Protein AF-A0A3R7UWZ6-F1 (afdb_monomer)

Mean predicted aligned error: 12.04 Å

Solvent-accessible surface area (backbone atoms only — not comparable to full-atom values): 6850 Å² total; per-residue (Å²): 144,82,76,77,69,68,66,61,61,61,59,57,57,68,73,66,72,68,88,62,82,71,84,81,62,72,84,72,69,67,70,98,52,57,39,71,66,34,53,50,52,52,51,55,51,36,73,78,38,60,86,50,48,64,61,57,47,57,48,57,73,64,68,46,27,38,26,38,58,84,63,39,49,63,46,51,50,51,66,76,65,61,57,86,91,47,68,58,68,60,52,52,49,46,43,68,72,46,54,76,34,54,40,50,47,62,61,69,70,74,105

Structure (mmCIF, N/CA/C/O backbone):
data_AF-A0A3R7UWZ6-F1
#
_entry.id   AF-A0A3R7UWZ6-F1
#
loop_
_atom_site.group_PDB
_atom_site.id
_atom_site.type_symbol
_atom_site.label_atom_id
_atom_site.label_alt_id
_atom_site.label_comp_id
_atom_site.label_asym_id
_atom_site.label_entity_id
_atom_site.label_seq_id
_atom_site.pdbx_PDB_ins_code
_atom_site.Cartn_x
_atom_site.Cartn_y
_atom_site.Cartn_z
_atom_site.occupancy
_atom_site.B_iso_or_equiv
_atom_site.auth_seq_id
_atom_site.auth_comp_id
_atom_site.auth_asym_id
_atom_site.auth_atom_id
_atom_site.pdbx_PDB_model_num
ATOM 1 N N . MET A 1 1 ? 25.481 -9.610 57.482 1.00 51.66 1 MET A N 1
ATOM 2 C CA . MET A 1 1 ? 24.125 -9.780 56.902 1.00 51.66 1 MET A CA 1
ATOM 3 C C . MET A 1 1 ? 23.502 -8.422 56.529 1.00 51.66 1 MET A C 1
ATOM 5 O O . MET A 1 1 ? 22.492 -8.040 57.097 1.00 51.66 1 MET A O 1
ATOM 9 N N . ARG A 1 2 ? 24.106 -7.634 55.622 1.00 45.78 2 ARG A N 1
ATOM 10 C CA . ARG A 1 2 ? 23.562 -6.315 55.199 1.00 45.78 2 ARG A CA 1
ATOM 11 C C . ARG A 1 2 ? 23.763 -5.993 53.707 1.00 45.78 2 ARG A C 1
ATOM 13 O O . ARG A 1 2 ? 23.462 -4.893 53.274 1.00 45.78 2 ARG A O 1
ATOM 20 N N . ILE A 1 3 ? 24.240 -6.958 52.916 1.00 51.81 3 ILE A N 1
ATOM 21 C CA . ILE A 1 3 ? 24.570 -6.769 51.489 1.00 51.81 3 ILE A CA 1
ATOM 22 C C . ILE A 1 3 ? 23.508 -7.399 50.564 1.00 51.81 3 ILE A C 1
ATOM 24 O O . ILE A 1 3 ? 23.543 -7.209 49.356 1.00 51.81 3 ILE A O 1
ATOM 28 N N . LEU A 1 4 ? 22.495 -8.083 51.114 1.00 46.97 4 LEU A N 1
ATOM 29 C CA . LEU A 1 4 ? 21.479 -8.773 50.306 1.00 46.97 4 LEU A CA 1
ATOM 30 C C . LEU A 1 4 ? 20.267 -7.915 49.894 1.00 46.97 4 LEU A C 1
ATOM 32 O O . LEU A 1 4 ? 19.478 -8.355 49.069 1.00 46.97 4 LEU A O 1
ATOM 36 N N . ILE A 1 5 ? 20.105 -6.700 50.427 1.00 49.38 5 ILE A N 1
ATOM 37 C CA . ILE A 1 5 ? 18.895 -5.887 50.179 1.00 49.38 5 ILE A CA 1
ATOM 38 C C . ILE A 1 5 ? 19.074 -4.926 48.987 1.00 49.38 5 ILE A C 1
ATOM 40 O O . ILE A 1 5 ? 18.097 -4.483 48.393 1.00 49.38 5 ILE A O 1
ATOM 44 N N . PHE A 1 6 ? 20.311 -4.661 48.554 1.00 44.12 6 PHE A N 1
ATOM 45 C CA . PHE A 1 6 ? 20.575 -3.716 47.460 1.00 44.12 6 PHE A CA 1
ATOM 46 C C . PHE A 1 6 ? 20.443 -4.304 46.049 1.00 44.12 6 PHE A C 1
ATOM 48 O O . PHE A 1 6 ? 20.282 -3.554 45.092 1.00 44.12 6 PHE A O 1
ATOM 55 N N . PHE A 1 7 ? 20.463 -5.631 45.897 1.00 44.78 7 PHE A N 1
ATOM 56 C CA . PHE A 1 7 ? 20.348 -6.256 44.573 1.00 44.78 7 PHE A CA 1
ATOM 57 C C . PHE A 1 7 ? 18.903 -6.525 44.138 1.00 44.78 7 PHE A C 1
ATOM 59 O O . PHE A 1 7 ? 18.652 -6.697 42.948 1.00 44.78 7 PHE A O 1
ATOM 66 N N . ILE A 1 8 ? 17.938 -6.483 45.062 1.00 49.56 8 ILE A N 1
ATOM 67 C CA . ILE A 1 8 ? 16.518 -6.664 44.724 1.00 49.56 8 ILE A CA 1
ATOM 68 C C . ILE A 1 8 ? 15.889 -5.342 44.250 1.00 49.56 8 ILE A C 1
ATOM 70 O O . ILE A 1 8 ? 15.007 -5.361 43.396 1.00 49.56 8 ILE A O 1
ATOM 74 N N . SER A 1 9 ? 16.385 -4.178 44.688 1.00 48.28 9 SER A N 1
ATOM 75 C CA . SER A 1 9 ? 15.870 -2.881 44.215 1.00 48.28 9 SER A CA 1
ATOM 76 C C . SER A 1 9 ? 16.338 -2.514 42.801 1.00 48.28 9 SER A C 1
ATOM 78 O O . SER A 1 9 ? 15.628 -1.805 42.087 1.00 48.28 9 SER A O 1
ATOM 80 N N . PHE A 1 10 ? 17.486 -3.034 42.349 1.00 44.16 10 PHE A N 1
ATOM 81 C CA . PHE A 1 10 ? 17.999 -2.752 41.003 1.00 44.16 10 PHE A CA 1
ATOM 82 C C . PHE A 1 10 ? 17.308 -3.573 39.901 1.00 44.16 10 PHE A C 1
ATOM 84 O O . PHE A 1 10 ? 17.299 -3.161 38.741 1.00 44.16 10 PHE A O 1
ATOM 91 N N . PHE A 1 11 ? 16.676 -4.701 40.249 1.00 43.81 11 PHE A N 1
ATOM 92 C CA . PHE A 1 11 ? 15.948 -5.525 39.278 1.00 43.81 11 PHE A CA 1
ATOM 93 C C . PHE A 1 11 ? 14.493 -5.086 39.056 1.00 43.81 11 PHE A C 1
ATOM 95 O O . PHE A 1 11 ? 13.957 -5.313 37.973 1.00 43.81 11 PHE A O 1
ATOM 102 N N . VAL A 1 12 ? 13.870 -4.377 40.006 1.00 45.94 12 VAL A N 1
ATOM 103 C CA . VAL A 1 12 ? 12.510 -3.836 39.808 1.00 45.94 12 VAL A CA 1
ATOM 104 C C . VAL A 1 12 ? 12.524 -2.567 38.943 1.00 45.94 12 VAL A C 1
ATOM 106 O O . VAL A 1 12 ? 11.586 -2.321 38.187 1.00 45.94 12 VAL A O 1
ATOM 109 N N . PHE A 1 13 ? 13.621 -1.801 38.930 1.00 41.09 13 PHE A N 1
ATOM 110 C CA . PHE A 1 13 ? 13.719 -0.611 38.072 1.00 41.09 13 PHE A CA 1
ATOM 111 C C . PHE A 1 13 ? 13.854 -0.922 36.576 1.00 41.09 13 PHE A C 1
ATOM 113 O O . PHE A 1 13 ? 13.513 -0.073 35.751 1.00 41.09 13 PHE A O 1
ATOM 120 N N . LYS A 1 14 ? 14.277 -2.136 36.195 1.00 37.34 14 LYS A N 1
ATOM 121 C CA . LYS A 1 14 ? 14.337 -2.526 34.776 1.00 37.34 14 LYS A CA 1
ATOM 122 C C . LYS A 1 14 ? 12.977 -2.917 34.187 1.00 37.34 14 LYS A C 1
ATOM 124 O O . LYS A 1 14 ? 12.863 -2.983 32.970 1.00 37.34 14 LYS A O 1
ATOM 129 N N . ILE A 1 15 ? 11.951 -3.114 35.021 1.00 46.00 15 ILE A N 1
ATOM 130 C CA . ILE A 1 15 ? 10.579 -3.405 34.568 1.00 46.00 15 ILE A CA 1
ATOM 131 C C . ILE A 1 15 ? 9.786 -2.108 34.305 1.00 46.00 15 ILE A C 1
ATOM 133 O O . ILE A 1 15 ? 8.840 -2.115 33.525 1.00 46.00 15 ILE A O 1
ATOM 137 N N . CYS A 1 16 ? 10.214 -0.966 34.856 1.00 38.94 16 CYS A N 1
ATOM 138 C CA . CYS A 1 16 ? 9.534 0.323 34.663 1.00 38.94 16 CYS A CA 1
ATOM 139 C C . CYS A 1 16 ? 10.126 1.216 33.561 1.00 38.94 16 CYS A C 1
ATOM 141 O O . CYS A 1 16 ? 9.563 2.275 33.277 1.00 38.94 16 CYS A O 1
ATOM 143 N N . TYR A 1 17 ? 11.221 0.821 32.904 1.00 39.28 17 TYR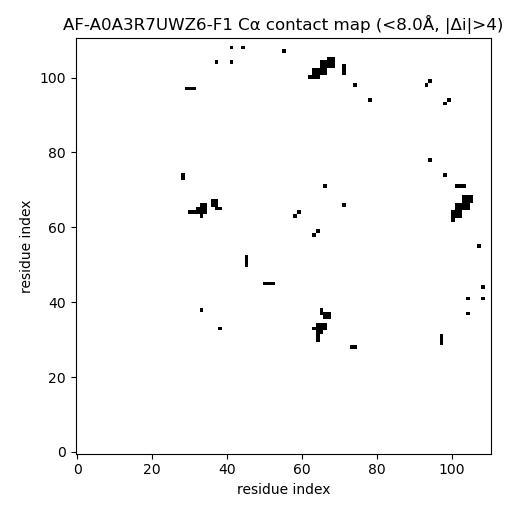 A N 1
ATOM 144 C CA . TYR A 1 17 ? 11.713 1.580 31.757 1.00 39.28 17 TYR A CA 1
ATOM 145 C C . TYR A 1 17 ? 10.929 1.216 30.496 1.00 39.28 17 TYR A C 1
ATOM 147 O O . TYR A 1 17 ? 11.254 0.293 29.754 1.00 39.28 17 TYR A O 1
ATOM 155 N N . CYS A 1 18 ? 9.915 2.051 30.277 1.00 41.47 18 CYS A N 1
ATOM 156 C CA . CYS A 1 18 ? 9.266 2.331 29.004 1.00 41.47 18 CYS A CA 1
ATOM 157 C C . CYS A 1 18 ? 8.072 1.445 28.629 1.00 41.47 18 CYS A C 1
ATOM 159 O O . CYS A 1 18 ? 7.869 1.122 27.462 1.00 41.47 18 CYS A O 1
ATOM 161 N N . GLN A 1 19 ? 7.130 1.296 29.566 1.00 38.75 19 GLN A N 1
ATOM 162 C CA . GLN A 1 19 ? 5.757 1.683 29.221 1.00 38.75 19 GLN A CA 1
ATOM 163 C C . GLN A 1 19 ? 5.723 3.194 28.938 1.00 38.75 19 GLN A C 1
ATOM 165 O O . GLN A 1 19 ? 5.380 4.019 29.778 1.00 38.75 19 GLN A O 1
ATOM 170 N N . LYS A 1 20 ? 6.101 3.562 27.718 1.00 30.91 20 LYS A N 1
ATOM 171 C CA . LYS A 1 20 ? 5.487 4.690 27.026 1.00 30.91 20 LYS A CA 1
ATOM 172 C C . LYS A 1 20 ? 5.000 4.129 25.706 1.00 30.91 20 LYS A C 1
ATOM 174 O O . LYS A 1 20 ? 5.643 4.273 24.674 1.00 30.91 20 LYS A O 1
ATOM 179 N N . ILE A 1 21 ? 3.853 3.456 25.773 1.00 38.03 21 ILE A N 1
ATOM 180 C CA . ILE A 1 21 ? 2.921 3.468 24.652 1.00 38.03 21 ILE A CA 1
ATOM 181 C C . ILE A 1 21 ? 2.630 4.952 24.464 1.00 38.03 21 ILE A C 1
ATOM 183 O O . ILE A 1 21 ? 1.897 5.541 25.252 1.00 38.03 21 ILE A O 1
ATOM 187 N N . THR A 1 22 ? 3.341 5.594 23.544 1.00 35.44 22 THR A N 1
ATOM 188 C CA . THR A 1 22 ? 3.090 6.978 23.169 1.00 35.44 22 THR A CA 1
ATOM 189 C C . THR A 1 22 ? 1.649 7.043 22.682 1.00 35.44 22 THR A C 1
ATOM 191 O O . THR A 1 22 ? 1.343 6.453 21.642 1.00 35.44 22 THR A O 1
ATOM 194 N N . PRO A 1 23 ? 0.737 7.724 23.395 1.00 39.62 23 PRO A N 1
ATOM 195 C CA . PRO A 1 23 ? -0.529 8.049 22.791 1.00 39.62 23 PRO A CA 1
ATOM 196 C C . PRO A 1 23 ? -0.261 9.190 21.806 1.00 39.62 23 PRO A C 1
ATOM 198 O O . PRO A 1 23 ? 0.439 10.151 22.129 1.00 39.62 23 PRO A O 1
ATOM 201 N N . ASN A 1 24 ? -0.860 9.062 20.621 1.00 37.66 24 ASN A N 1
ATOM 202 C CA . ASN A 1 24 ? -0.972 10.065 19.559 1.00 37.66 24 ASN A CA 1
ATOM 203 C C . ASN A 1 24 ? -0.022 9.938 18.345 1.00 37.66 24 ASN A C 1
ATOM 205 O O . ASN A 1 24 ? 0.571 10.914 17.895 1.00 37.66 24 ASN A O 1
ATOM 209 N N . ASN A 1 25 ? 0.027 8.747 17.736 1.00 43.84 25 ASN A N 1
ATOM 210 C CA . ASN A 1 25 ? 0.468 8.570 16.339 1.00 43.84 25 ASN A CA 1
ATOM 211 C C . ASN A 1 25 ? -0.684 8.728 15.317 1.00 43.84 25 ASN A C 1
ATOM 213 O O . ASN A 1 25 ? -0.467 8.566 14.116 1.00 43.84 25 ASN A O 1
ATOM 217 N N . ASN A 1 26 ? -1.907 9.061 15.757 1.00 46.94 26 ASN A N 1
ATOM 218 C CA . ASN A 1 26 ? -3.104 9.079 14.900 1.00 46.94 26 ASN A CA 1
ATOM 219 C C . ASN A 1 26 ? -2.982 10.037 13.703 1.00 46.94 26 ASN A C 1
ATOM 221 O O . ASN A 1 26 ? -3.575 9.793 12.655 1.00 46.94 26 ASN A O 1
ATOM 225 N N . ILE A 1 27 ? -2.165 11.088 13.819 1.00 42.56 27 ILE A N 1
ATOM 226 C CA . ILE A 1 27 ? -1.975 12.096 12.766 1.00 42.56 27 ILE A CA 1
ATOM 227 C C . ILE A 1 27 ? -1.142 11.550 11.581 1.00 42.56 27 ILE A C 1
ATOM 229 O O . ILE A 1 27 ? -1.245 12.080 10.478 1.00 42.56 27 ILE A O 1
ATOM 233 N N . GLN A 1 28 ? -0.377 10.460 11.753 1.00 57.00 28 GLN A N 1
ATOM 234 C CA . GLN A 1 28 ? 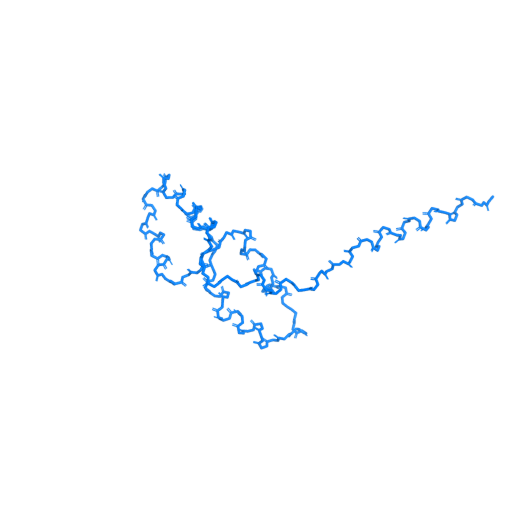0.456 9.864 10.689 1.00 57.00 28 GLN A CA 1
ATOM 235 C C . GLN A 1 28 ? -0.115 8.591 10.044 1.00 57.00 28 GLN A C 1
ATOM 237 O O . GLN A 1 28 ? 0.469 8.087 9.088 1.00 57.00 28 GLN A O 1
ATOM 242 N N . LEU A 1 29 ? -1.257 8.073 10.504 1.00 70.62 29 LEU A N 1
ATOM 243 C CA . LEU A 1 29 ? -1.870 6.871 9.909 1.00 70.62 29 LEU A CA 1
ATOM 244 C C . LEU A 1 29 ? -2.657 7.164 8.620 1.00 70.62 29 LEU A C 1
ATOM 246 O O . LEU A 1 29 ? -3.166 6.248 7.968 1.00 70.62 29 LEU A O 1
ATOM 250 N N . ILE A 1 30 ? -2.785 8.441 8.252 1.00 85.12 30 IL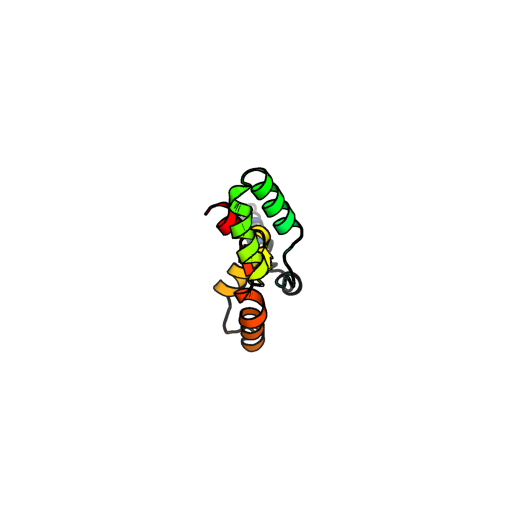E A N 1
ATOM 251 C CA . ILE A 1 30 ? -3.515 8.867 7.063 1.00 85.12 30 ILE A CA 1
ATOM 252 C C . ILE A 1 30 ? -2.534 9.370 6.008 1.00 85.12 30 ILE A C 1
ATOM 254 O O . ILE A 1 30 ? -1.911 10.418 6.157 1.00 85.12 30 ILE A O 1
ATOM 258 N N . TYR A 1 31 ? -2.481 8.656 4.890 1.00 89.06 31 TYR A N 1
ATOM 259 C CA . TYR A 1 31 ? -1.824 9.083 3.669 1.00 89.06 31 TYR A CA 1
ATOM 260 C C . TYR A 1 31 ? -2.901 9.461 2.655 1.00 89.06 31 TYR A C 1
ATOM 262 O O . TYR A 1 31 ? -3.536 8.584 2.087 1.00 89.06 31 TYR A O 1
ATOM 270 N N . PRO A 1 32 ? -3.148 10.750 2.382 1.00 88.38 32 PRO A N 1
ATOM 271 C CA . PRO A 1 32 ? -4.224 11.145 1.472 1.00 88.38 32 PRO A CA 1
ATOM 272 C C . PRO A 1 32 ? -3.908 10.873 -0.007 1.00 88.38 32 PRO A C 1
ATOM 274 O O . PRO A 1 32 ? -4.787 10.988 -0.858 1.00 88.38 32 PRO A O 1
ATOM 277 N N . LYS A 1 33 ? -2.648 10.563 -0.324 1.00 90.69 33 LYS A N 1
ATOM 278 C CA . LYS A 1 33 ? -2.131 10.340 -1.675 1.00 90.69 33 LYS A CA 1
ATOM 279 C C . LYS A 1 33 ? -0.930 9.404 -1.628 1.00 90.69 33 LYS A C 1
ATOM 281 O O . LYS A 1 33 ? -0.256 9.325 -0.603 1.00 90.69 33 LYS A O 1
ATOM 286 N N . THR A 1 34 ? -0.633 8.772 -2.762 1.00 89.56 34 THR A N 1
ATOM 287 C CA . THR A 1 34 ? 0.585 7.976 -2.954 1.00 89.56 34 THR A CA 1
ATOM 288 C C . THR A 1 34 ? 1.828 8.766 -2.548 1.00 89.56 34 THR A C 1
ATOM 290 O O . THR A 1 34 ? 2.021 9.907 -2.996 1.00 89.56 34 THR A O 1
ATOM 293 N N . THR A 1 35 ? 2.663 8.154 -1.712 1.00 90.44 35 THR A N 1
ATOM 294 C CA . THR A 1 35 ? 3.822 8.809 -1.099 1.00 90.44 35 THR A CA 1
ATOM 295 C C . THR A 1 35 ? 4.965 8.997 -2.092 1.00 90.44 35 THR A C 1
ATOM 297 O O . THR A 1 35 ? 5.038 8.342 -3.135 1.00 90.44 35 THR A O 1
ATOM 300 N N . ILE A 1 36 ? 5.855 9.950 -1.804 1.00 91.00 36 ILE A N 1
ATOM 301 C CA . ILE A 1 36 ? 7.002 10.236 -2.677 1.00 91.00 36 ILE A CA 1
ATOM 302 C C . ILE A 1 36 ? 7.962 9.043 -2.674 1.00 91.00 36 ILE A C 1
ATOM 304 O O . ILE A 1 36 ? 8.497 8.696 -3.729 1.00 91.00 36 ILE A O 1
ATOM 308 N N . GLU A 1 37 ? 8.131 8.387 -1.523 1.00 91.12 37 GLU A N 1
ATOM 309 C CA . GLU A 1 37 ? 8.937 7.174 -1.391 1.00 91.12 37 GLU A CA 1
ATOM 310 C C . GLU A 1 37 ? 8.405 6.067 -2.303 1.00 91.12 37 GLU A C 1
ATOM 312 O O . GLU A 1 37 ? 9.161 5.547 -3.124 1.00 91.12 37 GLU A O 1
ATOM 317 N N . ALA A 1 38 ? 7.095 5.797 -2.251 1.00 92.12 38 ALA A N 1
ATOM 318 C CA . ALA A 1 38 ? 6.482 4.773 -3.086 1.00 92.12 38 ALA A CA 1
ATOM 319 C C . ALA A 1 38 ? 6.636 5.083 -4.585 1.00 92.12 38 ALA A C 1
ATOM 321 O O . ALA A 1 38 ? 7.002 4.213 -5.374 1.00 92.12 38 ALA A O 1
ATOM 322 N N . LYS A 1 39 ? 6.446 6.347 -4.998 1.00 92.69 39 LYS A N 1
ATOM 323 C CA . LYS A 1 39 ? 6.677 6.764 -6.398 1.00 92.69 39 LYS A CA 1
ATOM 324 C C . LYS A 1 39 ? 8.113 6.525 -6.845 1.00 92.69 39 LYS A C 1
ATOM 326 O O . LYS A 1 39 ? 8.336 6.112 -7.983 1.00 92.69 39 LYS A O 1
ATOM 331 N N . LYS A 1 40 ? 9.084 6.828 -5.981 1.00 94.62 40 LYS A N 1
ATOM 332 C CA . LYS A 1 40 ? 10.508 6.664 -6.289 1.00 94.62 40 LYS A CA 1
ATOM 333 C C . LYS A 1 40 ? 10.856 5.190 -6.479 1.00 94.62 40 LYS A C 1
ATOM 335 O O . LYS A 1 40 ? 11.552 4.854 -7.433 1.00 94.62 40 LYS A O 1
ATOM 340 N N . GLU A 1 41 ? 10.347 4.328 -5.613 1.00 93.94 41 GLU A N 1
ATOM 341 C CA . GLU A 1 41 ? 10.596 2.890 -5.669 1.00 93.94 41 GLU A CA 1
ATOM 342 C C . GLU A 1 41 ? 9.949 2.236 -6.896 1.00 93.94 41 GLU A C 1
ATOM 344 O O . GLU A 1 41 ? 10.636 1.542 -7.645 1.00 93.94 41 GLU A O 1
ATOM 349 N N . ILE A 1 42 ? 8.693 2.581 -7.204 1.00 92.00 42 ILE A N 1
ATOM 350 C CA . ILE A 1 42 ? 8.030 2.165 -8.451 1.00 92.00 42 ILE A CA 1
ATOM 351 C C . ILE A 1 42 ? 8.836 2.616 -9.671 1.00 92.00 42 ILE A C 1
ATOM 353 O O . ILE A 1 42 ? 9.079 1.827 -10.582 1.00 92.00 42 ILE A O 1
ATOM 357 N N . LYS A 1 43 ? 9.277 3.882 -9.701 1.00 92.81 43 LYS A N 1
ATOM 358 C CA . LYS A 1 43 ? 10.075 4.410 -10.815 1.00 92.81 43 LYS A CA 1
ATOM 359 C C . LYS A 1 43 ? 11.359 3.604 -11.001 1.00 92.81 43 LYS A C 1
ATOM 361 O O . LYS A 1 43 ? 11.666 3.228 -12.127 1.00 92.81 43 LYS A O 1
ATOM 366 N N . ASN A 1 44 ? 12.084 3.324 -9.920 1.00 94.12 44 ASN A N 1
ATOM 367 C CA . ASN A 1 44 ? 13.312 2.533 -9.973 1.00 94.12 44 ASN A CA 1
ATOM 368 C C . ASN A 1 44 ? 13.046 1.107 -10.474 1.00 94.12 44 ASN A C 1
ATOM 370 O O . ASN A 1 44 ? 13.775 0.616 -11.331 1.00 94.12 44 ASN A O 1
ATOM 374 N N . HIS A 1 45 ? 11.977 0.468 -9.998 1.00 92.81 45 HIS A N 1
ATOM 375 C CA . HIS A 1 45 ? 11.591 -0.865 -10.447 1.00 92.81 45 HIS A CA 1
ATOM 376 C C . HIS A 1 45 ? 11.228 -0.899 -11.941 1.00 92.81 45 HIS A C 1
ATOM 378 O O . HIS A 1 45 ? 11.660 -1.802 -12.654 1.00 92.81 45 HIS A O 1
ATOM 384 N N . LEU A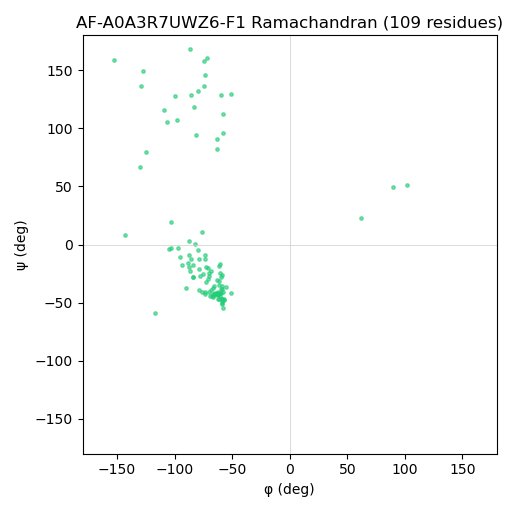 1 46 ? 10.501 0.106 -12.440 1.00 93.00 46 LEU A N 1
ATOM 385 C CA . LEU A 1 46 ? 10.122 0.216 -13.854 1.00 93.00 46 LEU A CA 1
ATOM 386 C C . LEU A 1 46 ? 11.300 0.530 -14.786 1.00 93.00 46 LEU A C 1
ATOM 388 O O . LEU A 1 46 ? 11.226 0.202 -15.967 1.00 93.00 46 LEU A O 1
ATOM 392 N N . LEU A 1 47 ? 12.377 1.145 -14.286 1.00 93.62 47 LEU A N 1
ATOM 393 C CA . LEU A 1 47 ? 13.614 1.304 -15.062 1.00 93.62 47 LEU A CA 1
ATOM 394 C C . LEU A 1 47 ? 14.277 -0.050 -15.341 1.00 93.62 47 LEU A C 1
ATOM 396 O O . LEU A 1 47 ? 14.836 -0.239 -16.417 1.00 93.62 47 LEU A O 1
ATOM 400 N N . LEU A 1 48 ? 14.198 -0.979 -14.385 1.00 93.69 48 LEU A N 1
ATOM 401 C CA . LEU A 1 48 ? 14.740 -2.334 -14.514 1.00 93.69 48 LEU A CA 1
ATOM 402 C C . LEU A 1 48 ? 13.766 -3.287 -15.225 1.00 93.69 48 LEU A C 1
ATOM 404 O O . LEU A 1 48 ? 14.199 -4.230 -15.877 1.00 93.69 48 LEU A O 1
ATOM 408 N N . ASN A 1 49 ? 12.458 -3.033 -15.115 1.00 91.81 49 ASN A N 1
ATOM 409 C CA . ASN A 1 49 ? 11.387 -3.886 -15.634 1.00 91.81 49 ASN A CA 1
ATOM 410 C C . ASN A 1 49 ? 10.371 -3.075 -16.463 1.00 91.81 49 ASN A C 1
ATOM 412 O O . ASN A 1 49 ? 9.213 -2.927 -16.050 1.00 91.81 49 ASN A O 1
ATOM 416 N N . PRO A 1 50 ? 10.764 -2.532 -17.630 1.00 91.12 50 PRO A N 1
ATOM 417 C CA . PRO A 1 50 ? 9.900 -1.672 -18.442 1.00 91.12 50 PRO A CA 1
ATOM 418 C C . PRO A 1 50 ? 8.606 -2.362 -18.901 1.00 91.12 50 PRO A C 1
ATOM 420 O O . PRO A 1 50 ? 7.580 -1.699 -19.055 1.00 91.12 50 PRO A O 1
ATOM 423 N N . GLN A 1 51 ? 8.615 -3.690 -19.047 1.00 91.62 51 GLN A N 1
ATOM 424 C CA . GLN A 1 51 ? 7.450 -4.505 -19.397 1.00 91.62 51 GLN A CA 1
ATOM 425 C C . GLN A 1 51 ? 6.309 -4.415 -18.369 1.00 91.62 51 GLN A C 1
ATOM 427 O O . GLN A 1 51 ? 5.148 -4.586 -18.726 1.00 91.62 51 GLN A O 1
ATOM 432 N N . LYS A 1 52 ? 6.602 -4.080 -17.103 1.00 89.56 52 LYS A N 1
ATOM 433 C CA . LYS A 1 52 ? 5.584 -3.936 -16.045 1.00 89.56 52 LYS A CA 1
ATOM 434 C C . LYS A 1 52 ? 4.881 -2.566 -16.059 1.00 89.56 52 LYS A C 1
ATOM 436 O O . LYS A 1 52 ? 4.012 -2.310 -15.228 1.00 89.56 52 LYS A O 1
ATOM 441 N N . LYS A 1 53 ? 5.224 -1.661 -16.983 1.00 89.56 53 LYS A N 1
ATOM 442 C CA . LYS A 1 53 ? 4.701 -0.283 -17.005 1.00 89.56 53 LYS A CA 1
ATOM 443 C C . LYS A 1 53 ? 3.178 -0.211 -17.147 1.00 89.56 53 LYS A C 1
ATOM 445 O O . LYS A 1 53 ? 2.555 0.599 -16.463 1.00 89.56 53 LYS A O 1
ATOM 450 N N . GLU A 1 54 ? 2.579 -1.042 -17.998 1.00 88.62 54 GLU A N 1
ATOM 451 C CA . GLU A 1 54 ? 1.119 -1.070 -18.181 1.00 88.62 54 GLU A CA 1
ATOM 452 C C . GLU A 1 54 ? 0.395 -1.597 -16.938 1.00 88.62 54 GLU A C 1
ATOM 454 O O . GLU A 1 54 ? -0.607 -1.015 -16.523 1.00 88.62 54 GLU A O 1
ATOM 459 N N . TYR A 1 55 ? 0.963 -2.611 -16.276 1.00 88.19 55 TY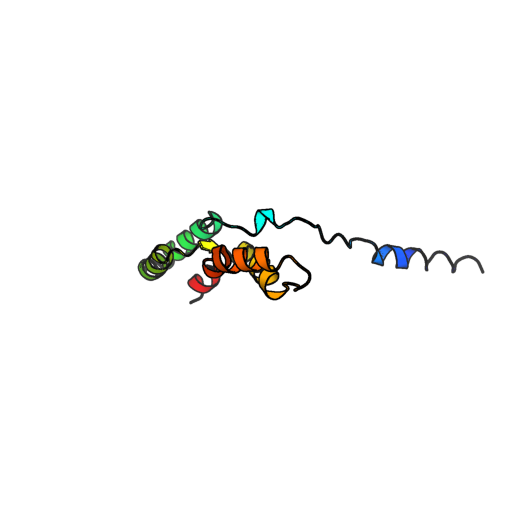R A N 1
ATOM 460 C CA . TYR A 1 55 ? 0.444 -3.139 -15.013 1.00 88.19 55 TYR A CA 1
ATOM 461 C C . TYR A 1 55 ? 0.378 -2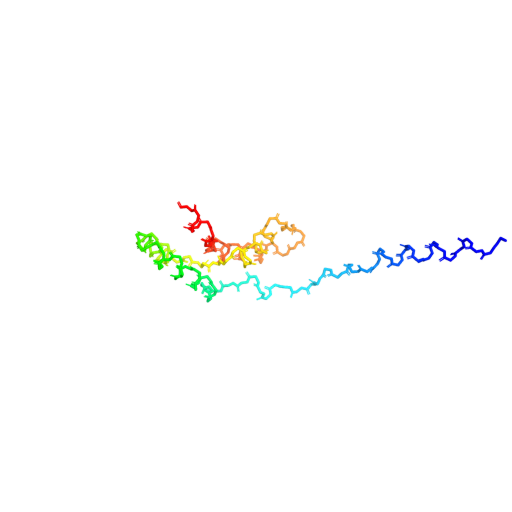.050 -13.935 1.00 88.19 55 TYR A C 1
ATOM 463 O O . TYR A 1 55 ? -0.698 -1.748 -13.417 1.00 88.19 55 TYR A O 1
ATOM 471 N N . PHE A 1 56 ? 1.499 -1.367 -13.673 1.00 87.25 56 PHE A N 1
ATOM 472 C CA . PHE A 1 56 ? 1.539 -0.270 -12.699 1.00 87.25 56 PHE A CA 1
ATOM 473 C C . PHE A 1 56 ? 0.616 0.893 -13.080 1.00 87.25 56 PHE A C 1
ATOM 475 O O . PHE A 1 56 ? 0.019 1.506 -12.194 1.00 87.25 56 PHE A O 1
ATOM 482 N N . LYS A 1 57 ? 0.461 1.190 -14.377 1.00 86.19 57 LYS A N 1
ATOM 483 C CA . LYS A 1 57 ? -0.468 2.225 -14.844 1.00 86.19 57 LYS A CA 1
ATOM 484 C C . LYS A 1 57 ? -1.914 1.876 -14.478 1.00 86.19 57 LYS A C 1
ATOM 486 O O . LYS A 1 57 ? -2.589 2.712 -13.890 1.00 86.19 57 LYS A O 1
ATOM 491 N N . SER A 1 58 ? -2.346 0.637 -14.719 1.00 87.44 58 SER A N 1
ATOM 492 C CA . SER A 1 58 ? -3.711 0.193 -14.390 1.00 87.44 58 SER A CA 1
ATOM 493 C C . SER A 1 58 ? -4.049 0.331 -12.895 1.00 87.44 58 SER A C 1
ATOM 495 O O . SER A 1 58 ? -5.159 0.717 -12.527 1.00 87.44 58 SER A O 1
ATOM 497 N N . ILE A 1 59 ? -3.068 0.101 -12.019 1.00 84.25 59 ILE A N 1
ATOM 498 C CA . ILE A 1 59 ? -3.220 0.228 -10.565 1.00 84.25 59 ILE A CA 1
ATOM 499 C C . ILE A 1 59 ? -3.288 1.696 -10.137 1.00 84.25 59 ILE A C 1
ATOM 501 O O . ILE A 1 59 ? -4.111 2.054 -9.294 1.00 84.25 59 ILE A O 1
ATOM 505 N N . ILE A 1 60 ? -2.442 2.553 -10.715 1.00 79.62 60 ILE A N 1
ATOM 506 C CA . ILE A 1 60 ? -2.477 4.001 -10.458 1.00 79.62 60 ILE A CA 1
ATOM 507 C C . ILE A 1 60 ? -3.825 4.583 -10.909 1.00 79.62 60 ILE A C 1
ATOM 509 O O . ILE A 1 60 ? -4.422 5.376 -10.180 1.00 79.62 60 ILE A O 1
ATOM 513 N N . ASP A 1 61 ? -4.334 4.134 -12.057 1.00 80.38 61 ASP A N 1
ATOM 514 C CA . ASP A 1 61 ? -5.628 4.551 -12.605 1.00 80.38 61 ASP A CA 1
ATOM 515 C C . ASP A 1 61 ? -6.813 4.040 -11.755 1.00 80.38 61 ASP A C 1
ATOM 517 O O . ASP A 1 61 ? -7.876 4.657 -11.725 1.00 80.38 61 ASP A O 1
ATOM 521 N N . SER A 1 62 ? -6.615 2.970 -10.974 1.00 82.88 62 SER A N 1
ATOM 522 C CA . SER A 1 62 ? -7.614 2.399 -10.054 1.00 82.88 62 SER A CA 1
ATOM 523 C C . SER A 1 62 ? -7.809 3.196 -8.752 1.00 82.88 62 SER A C 1
ATOM 525 O O . SER A 1 62 ? -8.481 2.730 -7.832 1.00 82.88 62 SER A O 1
ATOM 527 N N . ASN A 1 63 ? -7.260 4.414 -8.652 1.00 82.81 63 ASN A N 1
ATOM 528 C CA . ASN A 1 63 ? -7.412 5.308 -7.494 1.00 82.81 63 ASN A CA 1
ATOM 529 C C . ASN A 1 63 ? -6.854 4.750 -6.166 1.00 82.81 63 ASN A C 1
ATOM 531 O O . ASN A 1 63 ? -7.243 5.200 -5.079 1.00 82.81 63 ASN A O 1
ATOM 535 N N . TYR 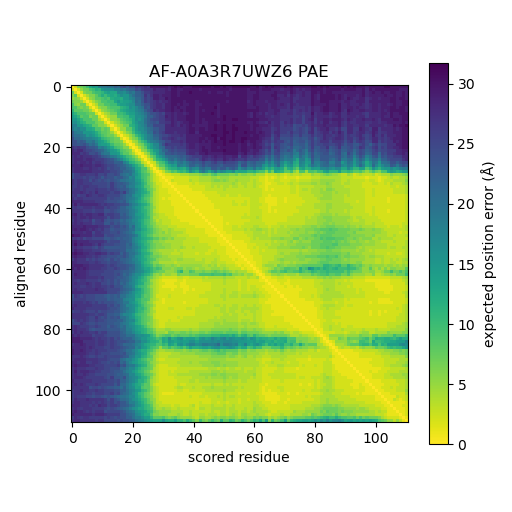A 1 64 ? -5.918 3.800 -6.234 1.00 90.75 64 TYR A N 1
ATOM 536 C CA . TYR A 1 64 ? -5.197 3.328 -5.057 1.00 90.75 64 TYR A CA 1
ATOM 537 C C . TYR A 1 64 ? -4.175 4.359 -4.570 1.00 90.75 64 TYR A C 1
ATOM 539 O O . TYR A 1 64 ? -3.527 5.074 -5.337 1.00 90.75 64 TYR A O 1
ATOM 547 N N . ILE A 1 65 ? -4.002 4.397 -3.255 1.00 92.69 65 ILE A N 1
ATOM 548 C CA . ILE A 1 65 ? -2.962 5.151 -2.572 1.00 92.69 65 ILE A CA 1
ATOM 549 C C . ILE A 1 65 ? -1.835 4.171 -2.264 1.00 92.69 65 ILE A C 1
ATOM 551 O O . ILE A 1 65 ? -1.957 3.296 -1.406 1.00 92.69 65 ILE A O 1
ATOM 555 N N . LEU A 1 66 ? -0.743 4.311 -3.006 1.00 93.00 66 LEU A N 1
ATOM 556 C CA . LEU A 1 66 ? 0.382 3.393 -2.935 1.00 93.00 66 LEU A CA 1
ATOM 557 C C . LEU A 1 66 ? 1.330 3.812 -1.813 1.00 93.00 66 LEU A C 1
ATOM 559 O O . LEU A 1 66 ? 1.739 4.976 -1.730 1.00 93.00 66 LEU A O 1
ATOM 563 N N . LEU A 1 67 ? 1.658 2.850 -0.960 1.00 93.69 67 LEU A N 1
ATOM 564 C CA . LEU A 1 67 ? 2.495 3.004 0.221 1.00 93.69 67 LEU A CA 1
ATOM 565 C C . LEU A 1 67 ? 3.618 1.970 0.177 1.00 93.69 67 LEU A C 1
ATOM 567 O O . LEU A 1 67 ? 3.418 0.867 -0.328 1.00 93.69 67 LEU A O 1
ATOM 571 N N . THR A 1 68 ? 4.771 2.318 0.741 1.00 93.00 68 THR A N 1
ATOM 572 C CA . THR A 1 68 ? 5.817 1.326 1.026 1.00 93.00 68 THR A CA 1
ATOM 573 C C . THR A 1 68 ? 5.400 0.437 2.196 1.00 93.00 68 THR A C 1
ATOM 575 O O . THR A 1 68 ? 4.575 0.837 3.027 1.00 93.00 68 THR A O 1
ATOM 578 N N . GLU A 1 69 ? 6.019 -0.729 2.339 1.00 91.25 69 GLU A N 1
ATOM 579 C CA . GLU A 1 69 ? 5.831 -1.672 3.449 1.00 91.25 69 GLU A CA 1
ATOM 580 C C . GLU A 1 69 ? 5.970 -0.951 4.799 1.00 91.25 69 GLU A C 1
ATOM 582 O O . GLU A 1 69 ? 5.154 -1.121 5.707 1.00 91.25 69 GLU A O 1
ATOM 587 N N . LYS A 1 70 ? 6.961 -0.054 4.910 1.00 90.56 70 LYS A N 1
ATOM 588 C CA . LYS A 1 70 ? 7.232 0.742 6.120 1.00 90.56 70 LYS A CA 1
ATOM 589 C C . LYS A 1 70 ? 6.067 1.654 6.513 1.00 90.56 70 LYS A C 1
ATOM 591 O O . LYS A 1 70 ? 5.882 1.919 7.698 1.00 90.56 70 LYS A O 1
ATOM 596 N N . GLN A 1 71 ? 5.307 2.142 5.536 1.00 91.06 71 GLN A N 1
ATOM 597 C CA . GLN A 1 71 ? 4.158 3.033 5.728 1.00 91.06 71 GLN A CA 1
ATOM 598 C C . GLN A 1 71 ? 2.858 2.235 5.894 1.00 91.06 71 GLN A C 1
ATOM 600 O O . GLN A 1 71 ? 2.010 2.581 6.715 1.00 91.06 71 GLN A O 1
ATOM 605 N N . PHE A 1 72 ? 2.713 1.138 5.150 1.00 91.94 72 PHE A N 1
ATOM 606 C CA . PHE A 1 72 ? 1.528 0.288 5.168 1.00 91.94 72 PHE A CA 1
ATOM 607 C C . PHE A 1 72 ? 1.431 -0.571 6.438 1.00 91.94 72 PHE A C 1
ATOM 609 O O . PHE A 1 72 ? 0.349 -0.712 7.012 1.00 91.94 72 PHE A O 1
ATOM 616 N N . LEU A 1 73 ? 2.548 -1.131 6.913 1.00 90.31 73 LEU A N 1
ATOM 617 C CA . LEU A 1 73 ? 2.564 -2.083 8.026 1.00 90.31 73 LEU A CA 1
ATOM 618 C C . LEU A 1 73 ? 2.018 -1.505 9.348 1.00 90.31 73 LEU A C 1
ATOM 620 O O . LEU A 1 73 ? 1.212 -2.187 9.984 1.00 90.31 73 LEU A O 1
ATOM 624 N N . PRO A 1 74 ? 2.374 -0.277 9.779 1.00 89.75 74 PRO A N 1
ATOM 625 C CA . PRO A 1 74 ? 1.775 0.333 10.966 1.00 89.75 74 PRO A CA 1
ATOM 626 C C . PRO A 1 74 ? 0.253 0.486 10.857 1.00 89.75 74 PRO A C 1
ATOM 628 O O . PRO A 1 74 ? -0.460 0.238 11.826 1.00 89.75 74 PRO A O 1
ATOM 631 N N . ILE A 1 75 ? -0.254 0.831 9.669 1.00 90.12 75 ILE A N 1
ATOM 632 C CA . ILE A 1 75 ? -1.693 0.983 9.419 1.00 90.12 75 ILE A CA 1
ATOM 633 C C . ILE A 1 75 ? -2.396 -0.371 9.472 1.00 90.12 75 ILE A C 1
ATOM 635 O O . ILE A 1 75 ? -3.444 -0.505 10.101 1.00 90.12 75 ILE A O 1
ATOM 639 N N . LYS A 1 76 ? -1.807 -1.390 8.843 1.00 90.69 76 LYS A N 1
ATOM 640 C CA . LYS A 1 76 ? -2.326 -2.756 8.897 1.00 90.69 76 LYS A CA 1
ATOM 641 C C . LYS A 1 76 ? -2.401 -3.255 10.343 1.00 90.69 76 LYS A C 1
ATOM 643 O O . LYS A 1 76 ? -3.454 -3.727 10.759 1.00 90.69 76 LYS A O 1
ATOM 648 N N . LYS A 1 77 ? -1.336 -3.057 11.129 1.00 89.81 77 LYS A N 1
ATOM 649 C CA . LYS A 1 77 ? -1.315 -3.406 12.558 1.00 89.81 77 LYS A CA 1
ATOM 650 C C . LYS A 1 77 ? -2.383 -2.662 13.358 1.00 89.81 77 LYS A C 1
ATOM 652 O O . LYS A 1 77 ? -2.965 -3.263 14.253 1.00 89.81 77 LYS A O 1
ATOM 657 N N . TYR A 1 78 ? -2.650 -1.394 13.048 1.00 87.38 78 TYR A N 1
ATOM 658 C CA . TYR A 1 78 ? -3.735 -0.646 13.687 1.00 87.38 78 TYR A CA 1
ATOM 659 C C . TYR A 1 78 ? -5.108 -1.278 13.403 1.00 87.38 78 TYR A C 1
ATOM 661 O O . TYR A 1 78 ? -5.906 -1.443 14.318 1.00 87.38 78 TYR A O 1
ATOM 669 N N . ILE A 1 79 ? -5.366 -1.701 12.159 1.00 88.44 79 ILE A N 1
ATOM 670 C CA . ILE A 1 79 ? -6.620 -2.381 11.799 1.00 88.44 79 ILE A CA 1
ATOM 671 C C . ILE A 1 79 ? -6.751 -3.754 12.470 1.00 88.44 79 ILE A C 1
ATOM 673 O O . ILE A 1 79 ? -7.837 -4.103 12.926 1.00 88.44 79 ILE A O 1
ATOM 677 N N . GLU A 1 80 ? -5.673 -4.537 12.500 1.00 89.44 80 GLU A N 1
ATOM 678 C CA . GLU A 1 80 ? -5.675 -5.907 13.032 1.00 89.44 80 GLU A CA 1
ATOM 679 C C . GLU A 1 80 ? -5.775 -5.960 14.558 1.00 89.44 80 GLU A C 1
ATOM 681 O O . GLU A 1 80 ? -6.376 -6.884 15.093 1.00 89.44 80 GLU A O 1
ATOM 686 N N . ASN A 1 81 ? -5.212 -4.968 15.251 1.00 88.31 81 ASN A N 1
ATOM 687 C CA . ASN A 1 81 ? -5.210 -4.897 16.714 1.00 88.31 81 ASN A CA 1
ATOM 688 C C . ASN A 1 81 ? -6.236 -3.892 17.254 1.00 88.31 81 ASN A C 1
ATOM 690 O O . ASN A 1 81 ? -6.100 -3.430 18.388 1.00 88.31 81 ASN A O 1
ATOM 694 N N . TYR A 1 82 ? -7.231 -3.521 16.444 1.00 86.00 82 TYR A N 1
ATOM 695 C CA . TYR A 1 82 ? -8.288 -2.615 16.874 1.00 86.00 82 TYR A CA 1
ATOM 696 C C . TYR A 1 82 ? -9.040 -3.202 18.076 1.00 86.00 82 TYR A C 1
ATOM 698 O O . TYR A 1 82 ? -9.494 -4.347 18.044 1.00 86.00 82 TYR A O 1
ATOM 706 N N . ASN A 1 83 ? -9.177 -2.402 19.131 1.00 84.38 83 ASN A N 1
ATOM 707 C CA . ASN A 1 83 ? -9.899 -2.762 20.343 1.00 84.38 83 ASN A CA 1
ATOM 708 C C . ASN A 1 83 ? -11.300 -2.139 20.302 1.00 84.38 83 ASN A C 1
ATOM 710 O O . ASN A 1 83 ? -11.433 -0.931 20.133 1.00 84.38 83 ASN A O 1
ATOM 714 N N . GLU A 1 84 ? -12.348 -2.937 20.510 1.00 76.31 84 GLU A N 1
ATOM 715 C CA . GLU A 1 84 ? -13.747 -2.472 20.504 1.0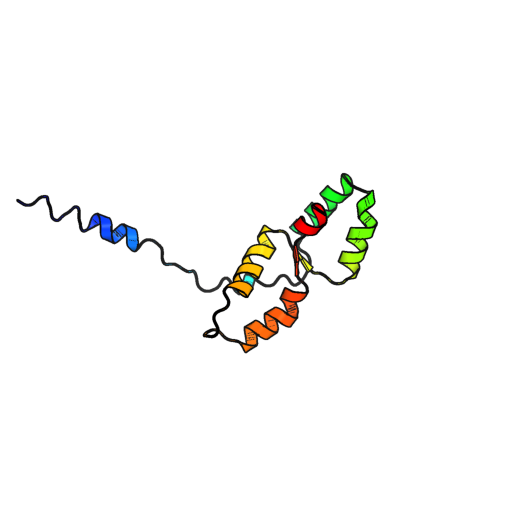0 76.31 84 GLU A CA 1
ATOM 716 C C . GLU A 1 84 ? -14.050 -1.416 21.581 1.00 76.31 84 GLU A C 1
ATOM 718 O O . GLU A 1 84 ? -15.028 -0.681 21.466 1.00 76.31 84 GLU A O 1
ATOM 723 N N . ASN A 1 85 ? -13.187 -1.288 22.595 1.00 76.31 85 ASN A N 1
ATOM 724 C CA . ASN A 1 85 ? -13.255 -0.219 23.594 1.00 76.31 85 ASN A CA 1
ATOM 725 C C . ASN A 1 85 ? -12.817 1.163 23.053 1.00 76.31 85 ASN A C 1
ATOM 727 O O . ASN A 1 85 ? -12.967 2.170 23.745 1.00 76.31 85 ASN A O 1
ATOM 731 N N . GLU A 1 86 ? -12.259 1.235 21.840 1.00 75.25 86 GLU A N 1
ATOM 732 C CA . GLU A 1 86 ? -11.939 2.482 21.135 1.00 75.25 86 GLU A CA 1
ATOM 733 C C . GLU A 1 86 ? -13.138 3.004 20.322 1.00 75.25 86 GLU A C 1
ATOM 735 O O . GLU A 1 86 ? -14.114 2.296 20.086 1.00 75.25 86 GLU A O 1
ATOM 740 N N . ASN A 1 87 ? -13.065 4.243 19.822 1.00 82.81 87 ASN A N 1
ATOM 741 C CA . ASN A 1 87 ? -14.147 4.873 19.057 1.00 82.81 87 ASN A CA 1
ATOM 742 C C . ASN A 1 87 ? -14.446 4.142 17.728 1.00 82.81 87 ASN A C 1
ATOM 744 O O . ASN A 1 87 ? -13.905 4.463 16.666 1.00 82.81 87 ASN A O 1
ATOM 748 N N . TYR A 1 88 ? -15.371 3.182 17.786 1.00 85.56 88 TYR A N 1
ATOM 749 C CA . TYR A 1 88 ? -15.779 2.328 16.668 1.00 85.56 88 TYR A CA 1
ATOM 750 C C . TYR A 1 88 ? -16.239 3.104 15.437 1.00 85.56 88 TYR A C 1
ATOM 752 O O . TYR A 1 88 ? -15.947 2.725 14.299 1.00 85.56 88 TYR A O 1
ATOM 760 N N . LYS A 1 89 ? -16.921 4.234 15.640 1.00 85.38 89 LYS A N 1
ATOM 761 C CA . LYS A 1 89 ? -17.405 5.064 14.535 1.00 85.38 89 LYS A CA 1
ATOM 762 C C . LYS A 1 89 ? -16.243 5.682 13.758 1.00 85.38 89 LYS A C 1
ATOM 764 O O . LYS A 1 89 ? -16.249 5.644 12.527 1.00 85.38 89 LYS A O 1
ATOM 769 N N . GLU A 1 90 ? -15.248 6.224 14.453 1.00 83.69 90 GLU A N 1
ATOM 770 C CA . GLU A 1 90 ? -14.047 6.783 13.820 1.00 83.69 90 GLU A CA 1
ATOM 771 C C . GLU A 1 90 ? -13.224 5.705 13.119 1.00 83.69 90 GLU A C 1
ATOM 773 O O . GLU A 1 90 ? -12.828 5.896 11.966 1.00 83.69 90 GLU A O 1
ATOM 778 N N . PHE A 1 91 ? -13.055 4.545 13.757 1.00 87.12 91 PHE A N 1
ATOM 779 C CA . PHE A 1 91 ? -12.393 3.390 13.155 1.00 87.12 91 PHE A CA 1
ATOM 780 C C . PHE A 1 91 ? -13.067 2.954 11.847 1.00 87.12 91 PHE A C 1
ATOM 782 O O . PHE A 1 91 ? -12.401 2.790 10.821 1.00 87.12 91 PHE A O 1
ATOM 789 N N . LEU A 1 92 ? -14.398 2.818 11.840 1.00 88.88 92 LEU A N 1
ATOM 790 C CA . LEU A 1 92 ? -15.147 2.459 10.636 1.00 88.88 92 LEU A CA 1
ATOM 791 C C . LEU A 1 92 ? -15.001 3.501 9.526 1.00 88.88 92 LEU A C 1
ATOM 793 O O . LEU A 1 92 ? -14.840 3.129 8.359 1.00 88.88 92 LEU A O 1
ATOM 797 N N . ILE A 1 93 ? -15.059 4.791 9.869 1.00 88.56 93 ILE A N 1
ATOM 798 C CA . ILE A 1 93 ? -14.861 5.880 8.906 1.00 88.56 93 ILE A CA 1
ATOM 799 C C . ILE A 1 93 ? -13.453 5.797 8.317 1.00 88.56 93 ILE A C 1
ATOM 801 O O . ILE A 1 93 ? -13.309 5.842 7.095 1.00 88.56 93 ILE A O 1
ATOM 805 N N . PHE A 1 94 ? -12.427 5.619 9.152 1.00 89.12 94 PHE A N 1
ATOM 806 C CA . PHE A 1 94 ? -11.048 5.453 8.702 1.00 89.12 94 PHE A CA 1
ATOM 807 C C . PHE A 1 94 ? -10.899 4.243 7.773 1.00 89.12 94 PHE A C 1
ATOM 809 O O . PHE A 1 94 ? -10.391 4.378 6.656 1.00 89.12 94 PHE A O 1
ATOM 816 N N . LYS A 1 95 ? -11.399 3.077 8.193 1.00 90.19 95 LYS A N 1
ATOM 817 C CA . LYS A 1 95 ? -11.293 1.828 7.436 1.00 90.19 95 LYS A CA 1
ATOM 818 C C . LYS A 1 95 ? -11.939 1.955 6.056 1.00 90.19 95 LYS A C 1
ATOM 820 O O . LYS A 1 95 ? -11.313 1.623 5.051 1.00 90.19 95 LYS A O 1
ATOM 825 N N . LYS A 1 96 ? -13.168 2.479 5.996 1.00 91.06 96 LYS A N 1
ATOM 826 C CA . LYS A 1 96 ? -13.917 2.638 4.739 1.00 91.06 96 LYS A CA 1
ATOM 827 C C . LYS A 1 96 ? -13.334 3.724 3.836 1.00 91.06 96 LYS A C 1
ATOM 829 O O . LYS A 1 96 ? -13.290 3.544 2.623 1.00 91.06 96 LYS A O 1
ATOM 834 N N . LYS A 1 97 ? -12.916 4.856 4.406 1.00 90.12 97 LYS A N 1
ATOM 835 C CA . LYS A 1 97 ? -12.459 6.018 3.629 1.00 90.12 97 LYS A CA 1
ATOM 836 C C . LYS A 1 97 ? -11.030 5.859 3.115 1.00 90.12 97 LYS A C 1
ATOM 838 O O . LYS A 1 97 ? -10.749 6.282 1.993 1.00 90.12 97 LYS A O 1
ATOM 843 N N . TRP A 1 98 ? -10.154 5.285 3.936 1.00 91.81 98 TRP A N 1
ATOM 844 C CA . TRP A 1 98 ? -8.712 5.289 3.714 1.00 91.81 98 TRP A CA 1
ATOM 845 C C . TRP A 1 98 ? -8.145 3.889 3.513 1.00 91.81 98 TRP A C 1
ATOM 847 O O . TRP A 1 98 ? -7.605 3.619 2.446 1.00 91.81 98 TRP A O 1
ATOM 857 N N . PHE A 1 99 ? -8.304 2.989 4.490 1.00 91.81 99 PHE A N 1
ATOM 858 C CA . PHE A 1 99 ? -7.612 1.693 4.480 1.00 91.81 99 PHE A CA 1
ATOM 859 C C . PHE A 1 99 ? -7.906 0.853 3.233 1.00 91.81 99 PHE A C 1
ATOM 861 O O . PHE A 1 99 ? -6.982 0.297 2.650 1.00 91.81 99 PHE A O 1
ATOM 868 N N . LEU A 1 100 ? -9.161 0.822 2.772 1.00 91.19 100 LEU A N 1
ATOM 869 C CA . LEU A 1 100 ? -9.545 0.101 1.549 1.00 91.19 100 LEU A CA 1
ATOM 870 C C . LEU A 1 100 ? -8.861 0.619 0.273 1.00 91.19 100 LEU A C 1
ATOM 872 O O . LEU A 1 100 ? -8.834 -0.088 -0.729 1.00 91.19 100 LEU A O 1
ATOM 876 N N . LYS A 1 101 ? -8.322 1.842 0.295 1.00 92.38 101 LYS A N 1
ATOM 877 C CA . LYS A 1 101 ? -7.584 2.432 -0.828 1.00 92.38 101 LYS A CA 1
ATO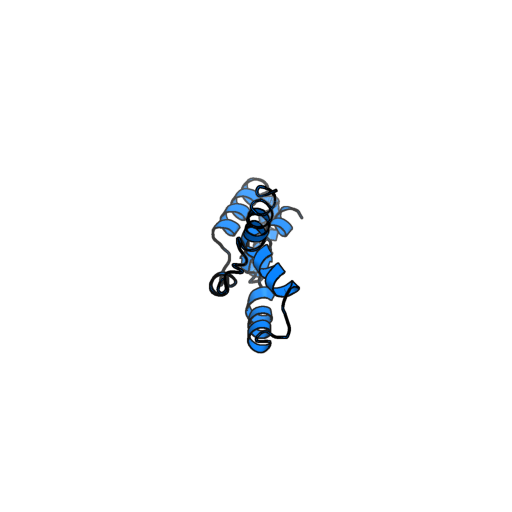M 878 C C . LYS A 1 101 ? -6.077 2.242 -0.708 1.00 92.38 101 LYS A C 1
ATOM 880 O O . LYS A 1 101 ? -5.370 2.564 -1.657 1.00 92.38 101 LYS A O 1
ATOM 885 N N . TYR A 1 102 ? -5.564 1.785 0.433 1.00 93.12 102 TYR A N 1
ATOM 886 C CA . TYR A 1 102 ? -4.129 1.607 0.617 1.00 93.12 102 TYR A CA 1
ATOM 887 C C . TYR A 1 102 ? -3.644 0.316 -0.017 1.00 93.12 102 TYR A C 1
ATOM 889 O O . TYR A 1 102 ? -4.203 -0.752 0.222 1.00 93.12 102 TYR A O 1
ATOM 897 N N . TYR A 1 103 ? -2.555 0.421 -0.774 1.00 92.31 103 TYR A N 1
ATOM 898 C CA . TYR A 1 103 ? -1.902 -0.724 -1.389 1.00 92.31 103 TYR A CA 1
ATOM 899 C C . TYR A 1 103 ? -0.405 -0.716 -1.083 1.00 92.31 103 TYR A C 1
ATOM 901 O O . TYR A 1 103 ? 0.243 0.329 -1.160 1.00 92.31 103 TYR A O 1
ATOM 909 N N . ASN A 1 104 ? 0.131 -1.887 -0.741 1.00 93.19 104 ASN A N 1
ATOM 910 C CA . ASN A 1 104 ? 1.554 -2.093 -0.486 1.00 93.19 104 ASN A CA 1
ATOM 911 C C . ASN A 1 104 ? 2.291 -2.318 -1.817 1.00 93.19 104 ASN A C 1
ATOM 913 O O . ASN A 1 104 ? 1.979 -3.284 -2.520 1.00 93.19 104 ASN A O 1
ATOM 917 N N . ILE A 1 105 ? 3.243 -1.453 -2.174 1.00 93.00 105 ILE A N 1
ATOM 918 C CA . ILE A 1 105 ? 3.935 -1.553 -3.470 1.00 93.00 105 ILE A CA 1
ATOM 919 C C . ILE A 1 105 ? 4.861 -2.758 -3.555 1.00 93.00 105 ILE A C 1
ATOM 921 O O . ILE A 1 105 ? 5.049 -3.292 -4.643 1.00 93.00 105 ILE A O 1
ATOM 925 N N . GLU A 1 106 ? 5.388 -3.233 -2.433 1.00 92.19 106 GLU A N 1
ATOM 926 C CA . GLU A 1 106 ? 6.282 -4.384 -2.392 1.00 92.19 106 GLU A CA 1
ATOM 927 C C . GLU A 1 106 ? 5.560 -5.652 -2.873 1.00 92.19 106 GLU A C 1
ATOM 929 O O . GLU A 1 106 ? 6.169 -6.498 -3.524 1.00 92.19 106 GLU A O 1
ATOM 934 N N . LYS A 1 107 ? 4.237 -5.751 -2.669 1.00 88.38 107 LYS A N 1
ATOM 935 C CA . LYS A 1 107 ? 3.425 -6.822 -3.274 1.00 88.38 107 LYS A CA 1
ATOM 936 C C . LYS A 1 107 ? 3.389 -6.732 -4.800 1.00 88.38 107 LYS A C 1
ATOM 938 O O . LYS A 1 107 ? 3.529 -7.746 -5.460 1.00 88.38 107 LYS A O 1
ATOM 943 N N . LEU A 1 108 ? 3.256 -5.524 -5.349 1.00 85.06 108 LEU A N 1
ATOM 944 C CA . LEU A 1 108 ? 3.205 -5.287 -6.800 1.00 85.06 108 LEU A CA 1
ATOM 945 C C . LEU A 1 108 ? 4.551 -5.504 -7.489 1.00 85.06 108 LEU A C 1
ATOM 947 O O . LEU A 1 108 ? 4.615 -5.789 -8.681 1.00 85.06 108 LEU A O 1
ATOM 951 N N . ILE A 1 109 ? 5.636 -5.262 -6.759 1.00 87.88 109 ILE A N 1
ATOM 952 C CA . ILE A 1 109 ? 6.998 -5.418 -7.263 1.00 87.88 109 ILE A CA 1
ATOM 953 C C . ILE A 1 109 ? 7.370 -6.904 -7.327 1.00 87.88 109 ILE A C 1
ATOM 955 O O . ILE A 1 109 ? 7.980 -7.328 -8.312 1.00 87.88 109 ILE A O 1
ATOM 959 N N . ASN A 1 110 ? 6.979 -7.668 -6.302 1.00 83.00 110 ASN A N 1
ATOM 960 C CA . ASN A 1 110 ? 7.332 -9.079 -6.138 1.00 83.00 110 ASN A CA 1
ATOM 961 C C . ASN A 1 110 ? 6.389 -10.067 -6.858 1.00 83.00 110 ASN A C 1
ATOM 963 O O . ASN A 1 110 ? 6.746 -11.238 -6.961 1.00 83.00 110 ASN A O 1
ATOM 967 N N . GLU A 1 111 ? 5.223 -9.620 -7.337 1.00 70.44 111 GLU A N 1
ATOM 968 C CA . GLU A 1 111 ? 4.384 -10.335 -8.323 1.00 70.44 111 GLU A CA 1
ATOM 969 C C . GLU A 1 111 ? 5.007 -10.297 -9.724 1.00 70.44 111 GLU A C 1
ATOM 971 O O . GLU A 1 111 ? 5.080 -11.357 -10.380 1.00 70.44 111 GLU A O 1
#

Radius of gyration: 21.9 Å; Cα contacts (8 Å, |Δi|>4): 62; chains: 1; bounding box: 42×22×76 Å

Foldseek 3Di:
DPPPPVVVVVVVVVVPPDPPPPPDPVVLLADPAADPVQVVVVVVLCVVVVVCVVVVVVLVVVQAHEDECVNLVVNVCCLVPPDPVDDPVVSVCCCVVGVVRYDHVVVVSVD

pLDDT: mean 77.23, std 20.2, range [30.91, 94.62]

Secondary structure (DSSP, 8-state):
--SSSHHHHHHHTTTSS-----S--GGGS--SS--HHHHHHHHHHHHH-GGGHHHHHHHHHTT-EEE-HHHHHHHHHHHHT--TTS-HHHHHHHHHHTGGGEEEHHHHHH-

Sequence (111 aa):
MRILIFFISFFVFKICYCQKITPNNNIQLIYPKTTIEAKKEIKNHLLLNPQKKEYFKSIIDSNYILLTEKQFLPIKKYIENYNENENYKEFLIFKKKWFLKYYNIEKLINE